Protein AF-A0A250IG43-F1 (afdb_monomer_lite)

Secondary structure (DSSP, 8-state):
-----TTTTSEEEE-HHHHHHTT---TTTSHHHHHTEEE-TTS-EEEESSSS---TT-HHHHHHHHHHHHH-TTTTT-S--

InterPro domains:
  IPR045997 Protein of unknown function DUF5953 [PF19378] (2-79)

Foldseek 3Di:
DPPPPPQPPQKDKFQQVRCVVQVPDDCVLCVVQVVQWDADPNRIIITGLDPDRQDPVDPVSVVSVVSVCVSRVPVPPNDDD

Organism: NCBI:txid1294270

Radius of gyration: 13.11 Å; chains: 1; bounding box: 30×37×27 Å

Structure (mmCIF, N/CA/C/O backbone):
data_AF-A0A250IG43-F1
#
_entry.id   AF-A0A250IG43-F1
#
loop_
_atom_site.group_PDB
_atom_site.id
_atom_site.type_symbol
_atom_site.label_atom_id
_atom_site.label_alt_id
_atom_site.label_comp_id
_atom_site.label_asym_id
_atom_site.label_entity_id
_atom_site.label_seq_id
_atom_site.pdbx_PDB_ins_code
_atom_site.Cartn_x
_atom_site.Cartn_y
_atom_site.Cartn_z
_atom_site.occupancy
_atom_site.B_iso_or_equiv
_atom_site.auth_seq_id
_atom_site.auth_comp_id
_atom_site.auth_asym_id
_atom_site.auth_atom_id
_atom_site.pdbx_PDB_model_num
ATOM 1 N N . MET A 1 1 ? 17.617 -17.276 11.293 1.00 39.72 1 MET A N 1
ATOM 2 C CA . MET A 1 1 ? 17.268 -15.848 11.478 1.00 39.72 1 MET A CA 1
ATOM 3 C C . MET A 1 1 ? 16.101 -15.549 10.558 1.00 39.72 1 MET A C 1
ATOM 5 O O . MET A 1 1 ? 16.097 -16.142 9.486 1.00 39.72 1 MET A O 1
ATOM 9 N N . PRO A 1 2 ? 15.106 -14.734 10.949 1.00 54.69 2 PRO A N 1
ATOM 10 C CA . PRO A 1 2 ? 14.048 -14.369 10.016 1.00 54.69 2 PRO A CA 1
ATOM 11 C C . PRO A 1 2 ? 14.698 -13.652 8.832 1.00 54.69 2 PRO A C 1
ATOM 13 O O . PRO A 1 2 ? 15.540 -12.775 9.028 1.00 54.69 2 PRO A O 1
ATOM 16 N N . GLU A 1 3 ? 14.374 -14.091 7.622 1.00 50.41 3 GLU A N 1
ATOM 17 C CA . GLU A 1 3 ? 14.860 -13.480 6.391 1.00 50.41 3 GLU A CA 1
ATOM 18 C C . GLU A 1 3 ? 14.356 -12.038 6.385 1.00 50.41 3 GLU A C 1
ATOM 20 O O . GLU A 1 3 ? 13.154 -11.792 6.293 1.00 50.41 3 GLU A O 1
ATOM 25 N N . ILE A 1 4 ? 15.258 -11.075 6.584 1.00 54.53 4 ILE A N 1
ATOM 26 C CA . ILE A 1 4 ? 14.905 -9.665 6.441 1.00 54.53 4 ILE A CA 1
ATOM 27 C C . ILE A 1 4 ? 14.531 -9.510 4.968 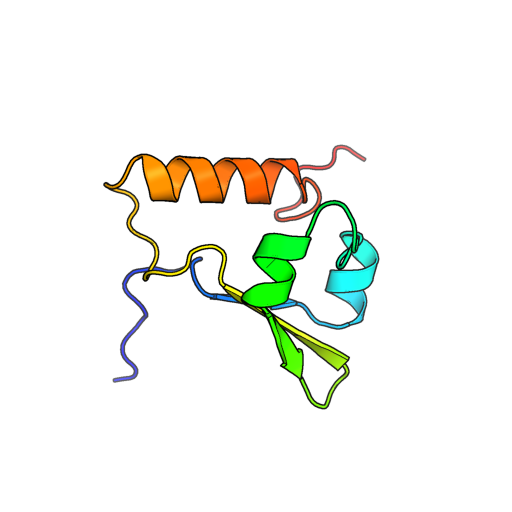1.00 54.53 4 ILE A C 1
ATOM 29 O O . ILE A 1 4 ? 15.384 -9.785 4.120 1.00 54.53 4 ILE A O 1
ATOM 33 N N . PRO A 1 5 ? 13.288 -9.125 4.628 1.00 55.03 5 PRO A N 1
ATOM 34 C CA . PRO A 1 5 ? 12.900 -9.027 3.235 1.00 55.03 5 PRO A CA 1
ATOM 35 C C . PRO A 1 5 ? 13.855 -8.059 2.543 1.00 55.03 5 PRO A C 1
ATOM 37 O O . PRO A 1 5 ? 13.887 -6.877 2.878 1.00 55.03 5 PRO A O 1
ATOM 40 N N . HIS A 1 6 ? 14.615 -8.537 1.556 1.00 55.16 6 HIS A N 1
ATOM 41 C CA . HIS A 1 6 ? 15.552 -7.715 0.776 1.00 55.16 6 HIS A CA 1
ATOM 42 C C . HIS A 1 6 ? 14.860 -6.577 -0.009 1.00 55.16 6 HIS A C 1
ATOM 44 O O . HIS A 1 6 ? 15.511 -5.821 -0.719 1.00 55.16 6 HIS A O 1
ATOM 50 N N . ARG A 1 7 ? 13.530 -6.467 0.104 1.00 58.66 7 ARG A N 1
ATOM 51 C CA . ARG A 1 7 ? 12.631 -5.581 -0.640 1.00 58.66 7 ARG A CA 1
ATOM 52 C C . ARG A 1 7 ? 11.631 -4.904 0.302 1.00 58.66 7 ARG A C 1
ATOM 54 O O . ARG A 1 7 ? 10.415 -4.968 0.101 1.00 58.66 7 ARG A O 1
ATOM 61 N N . LEU A 1 8 ? 12.151 -4.324 1.387 1.00 55.12 8 LEU A N 1
ATOM 62 C CA . LEU A 1 8 ? 11.386 -3.485 2.315 1.00 55.12 8 LEU A CA 1
ATOM 63 C C . LEU A 1 8 ? 10.565 -2.457 1.512 1.00 55.12 8 LEU A C 1
ATOM 65 O O . LEU A 1 8 ? 11.116 -1.738 0.685 1.00 55.12 8 LEU A O 1
ATOM 69 N N . GLY A 1 9 ? 9.245 -2.427 1.724 1.00 65.00 9 GLY A N 1
ATOM 70 C CA . GLY A 1 9 ? 8.317 -1.510 1.044 1.00 65.00 9 GLY A CA 1
ATOM 71 C C . GLY A 1 9 ? 7.356 -2.154 0.037 1.00 65.00 9 GLY A C 1
ATOM 72 O O . GLY A 1 9 ? 6.372 -1.516 -0.326 1.00 65.00 9 GLY A O 1
ATOM 73 N N . TRP A 1 10 ? 7.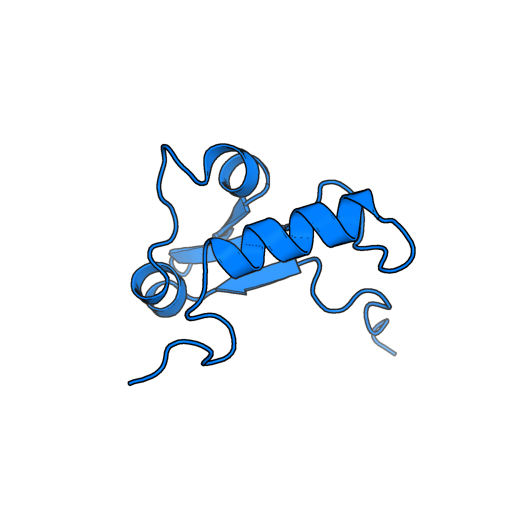573 -3.411 -0.377 1.00 78.88 10 TRP A N 1
ATOM 74 C CA . TRP A 1 10 ? 6.649 -4.118 -1.283 1.00 78.88 10 TRP A CA 1
ATOM 75 C C . TRP A 1 10 ? 5.274 -4.381 -0.649 1.00 78.88 10 TRP A C 1
ATOM 77 O O . TRP A 1 10 ? 4.235 -4.091 -1.247 1.00 78.88 10 TRP A O 1
ATOM 87 N N . LEU A 1 11 ? 5.290 -4.926 0.570 1.00 84.19 11 LEU A N 1
ATOM 88 C CA . LEU A 1 11 ? 4.104 -5.248 1.350 1.00 84.19 11 LEU A CA 1
ATOM 89 C C . LEU A 1 11 ? 3.931 -4.209 2.452 1.00 84.19 11 LEU A C 1
ATOM 91 O O . LEU A 1 11 ? 4.816 -4.032 3.290 1.00 84.19 11 LEU A O 1
ATOM 95 N N . ASN A 1 12 ? 2.779 -3.553 2.465 1.00 85.12 12 ASN A N 1
ATOM 96 C CA . ASN A 1 12 ? 2.437 -2.541 3.450 1.00 85.12 12 ASN A CA 1
ATOM 97 C C . ASN A 1 12 ? 1.314 -3.056 4.339 1.00 85.12 12 ASN A C 1
ATOM 99 O O . ASN A 1 12 ? 0.353 -3.655 3.859 1.00 85.12 12 ASN A O 1
ATOM 103 N N . TYR A 1 13 ? 1.442 -2.815 5.640 1.00 87.81 13 TYR A N 1
ATOM 104 C CA . TYR A 1 13 ? 0.351 -3.008 6.579 1.00 87.81 13 TYR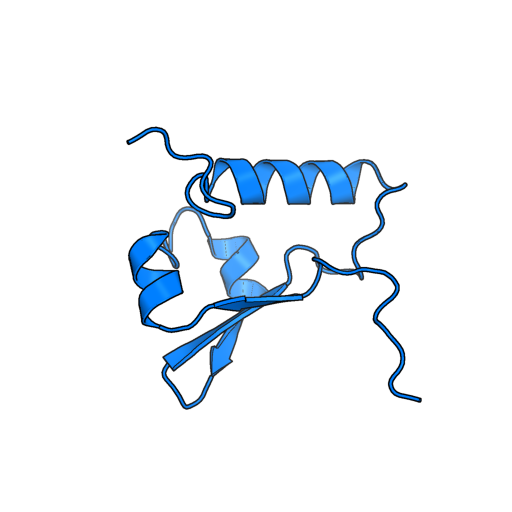 A CA 1
ATOM 105 C C . TYR A 1 13 ? -0.163 -1.648 7.037 1.00 87.81 13 TYR A C 1
ATOM 107 O O . TYR A 1 13 ? 0.592 -0.853 7.599 1.00 87.81 13 TYR A O 1
ATOM 115 N N . TRP A 1 14 ? -1.453 -1.410 6.830 1.00 89.00 14 TRP A N 1
ATOM 116 C CA . TRP A 1 14 ? -2.152 -0.227 7.313 1.00 89.00 14 TRP A CA 1
ATOM 117 C C . TRP A 1 14 ? -3.236 -0.665 8.290 1.00 89.00 14 TRP A C 1
ATOM 119 O O . TRP A 1 14 ? -4.072 -1.512 7.976 1.00 89.00 14 TRP A O 1
ATOM 129 N N . SER A 1 15 ? -3.230 -0.110 9.502 1.00 90.38 15 SER A N 1
ATOM 130 C CA . SER A 1 15 ? -4.349 -0.300 10.428 1.00 90.38 15 SER A CA 1
ATOM 131 C C . SER A 1 15 ? -5.627 0.319 9.848 1.00 90.38 15 SER A C 1
ATOM 133 O O . SER A 1 15 ? -5.560 1.129 8.925 1.00 90.38 15 SER A O 1
ATOM 135 N N . ALA A 1 16 ? -6.793 -0.027 10.401 1.00 91.88 16 ALA A N 1
ATOM 136 C CA . ALA A 1 16 ? -8.057 0.582 9.980 1.00 91.88 16 ALA A CA 1
ATOM 137 C C . ALA A 1 16 ? -7.998 2.122 10.049 1.00 91.88 16 ALA A C 1
ATOM 139 O O . ALA A 1 16 ? -8.347 2.789 9.084 1.00 91.88 16 ALA A O 1
ATOM 140 N N . ALA A 1 17 ? -7.452 2.665 11.143 1.00 89.88 17 ALA A N 1
ATOM 141 C CA . ALA A 1 17 ? -7.302 4.106 11.334 1.00 89.88 17 ALA A CA 1
ATOM 142 C C . ALA A 1 17 ? -6.306 4.739 10.348 1.00 89.88 17 ALA A C 1
ATOM 144 O O . ALA A 1 17 ? -6.536 5.838 9.861 1.00 89.88 17 ALA A O 1
ATOM 145 N N . ALA A 1 18 ? -5.205 4.048 10.030 1.00 88.06 18 ALA A N 1
ATOM 146 C CA . ALA A 1 18 ? -4.239 4.546 9.054 1.00 88.06 18 ALA A CA 1
ATOM 147 C C . ALA A 1 18 ? -4.826 4.559 7.638 1.00 88.06 18 ALA A C 1
ATOM 149 O O . ALA A 1 18 ? -4.617 5.521 6.910 1.00 88.06 18 ALA A O 1
ATOM 150 N N . ALA A 1 19 ? -5.571 3.514 7.265 1.00 90.19 19 ALA A N 1
ATOM 151 C CA . ALA A 1 19 ? -6.249 3.436 5.976 1.00 90.19 19 ALA A CA 1
ATOM 152 C C . ALA A 1 19 ? -7.313 4.534 5.832 1.00 90.19 19 ALA A C 1
ATOM 154 O O . ALA A 1 19 ? -7.378 5.180 4.793 1.00 90.19 19 ALA A O 1
ATOM 155 N N . GLU A 1 20 ? -8.082 4.800 6.890 1.00 89.62 20 GLU A N 1
ATOM 156 C CA . GLU A 1 20 ? -9.035 5.913 6.927 1.00 89.62 20 GLU A CA 1
ATOM 157 C C . GLU A 1 20 ? -8.335 7.270 6.778 1.00 89.62 20 GLU A C 1
ATOM 159 O O . GLU A 1 20 ? -8.747 8.069 5.941 1.00 89.62 20 GLU A O 1
ATOM 164 N N . ALA A 1 21 ? -7.244 7.496 7.519 1.00 88.00 21 ALA A N 1
ATOM 165 C CA . ALA A 1 21 ? -6.488 8.745 7.463 1.00 88.00 21 ALA A CA 1
ATOM 166 C C . ALA A 1 21 ? -5.956 9.041 6.054 1.00 88.00 21 ALA A C 1
ATOM 168 O O . ALA A 1 21 ? -6.166 10.135 5.556 1.00 88.00 21 ALA A O 1
ATOM 169 N N . ILE A 1 22 ? -5.356 8.051 5.379 1.00 85.81 22 ILE A N 1
ATOM 170 C CA . ILE A 1 22 ? -4.817 8.220 4.015 1.00 85.81 22 ILE A CA 1
ATOM 171 C C . ILE A 1 22 ? -5.890 8.125 2.910 1.00 85.81 22 ILE A C 1
ATOM 173 O O . ILE A 1 22 ? -5.563 8.148 1.717 1.00 85.81 22 ILE A O 1
ATOM 177 N N . GLY A 1 23 ? -7.164 7.951 3.280 1.00 88.12 23 GLY A N 1
ATOM 178 C CA . GLY A 1 23 ? -8.285 7.833 2.348 1.00 88.12 23 GLY A CA 1
ATOM 179 C C . GLY A 1 23 ? -8.245 6.574 1.475 1.00 88.12 23 GLY A C 1
ATOM 180 O O . GLY A 1 23 ? -8.529 6.658 0.278 1.00 88.12 23 GLY A O 1
ATOM 181 N N . PHE A 1 24 ? -7.864 5.427 2.045 1.00 90.00 24 PHE A N 1
ATOM 182 C CA . PHE A 1 24 ? -7.859 4.116 1.393 1.00 90.00 24 PHE A CA 1
ATOM 183 C C . PHE A 1 24 ? -8.937 3.183 1.986 1.00 90.00 24 PHE A C 1
ATOM 185 O O . PHE A 1 24 ? -9.004 3.021 3.208 1.00 90.00 24 PHE A O 1
ATOM 192 N N . PRO A 1 25 ? -9.720 2.467 1.158 1.00 90.56 25 PRO A N 1
ATOM 193 C CA . PRO A 1 25 ? -9.679 2.467 -0.305 1.00 90.56 25 PRO A CA 1
ATOM 194 C C . PRO A 1 25 ? -10.664 3.449 -0.963 1.00 90.56 25 PRO A C 1
ATOM 196 O O . PRO A 1 25 ? -11.821 3.550 -0.557 1.00 90.56 25 PRO A O 1
ATOM 199 N N . ASP A 1 26 ? -10.232 4.083 -2.052 1.00 89.00 26 ASP A N 1
ATOM 200 C CA . ASP A 1 26 ? -11.084 4.746 -3.045 1.00 89.00 26 ASP A CA 1
ATOM 201 C C . ASP A 1 26 ? -11.380 3.755 -4.195 1.00 89.00 26 ASP A C 1
ATOM 203 O O . ASP A 1 26 ? -10.463 3.393 -4.937 1.00 89.00 26 ASP A O 1
ATOM 207 N N . PRO A 1 27 ? -12.636 3.304 -4.388 1.00 84.56 27 PRO A N 1
ATOM 208 C CA . PRO A 1 27 ? -12.975 2.295 -5.395 1.00 84.56 27 PRO A CA 1
ATOM 209 C C . PRO A 1 27 ? -12.654 2.690 -6.842 1.00 84.56 27 PRO A C 1
ATOM 211 O O . PRO A 1 27 ? -12.476 1.811 -7.683 1.00 84.56 27 PRO A O 1
ATOM 214 N N . VAL A 1 28 ? -12.607 3.991 -7.147 1.00 85.69 28 VAL A N 1
ATOM 215 C CA . VAL A 1 28 ? -12.348 4.497 -8.503 1.00 85.69 28 VAL A CA 1
ATOM 216 C C . VAL A 1 28 ? -10.849 4.613 -8.754 1.00 85.69 28 VAL A C 1
ATOM 218 O O . VAL A 1 28 ? -10.385 4.338 -9.859 1.00 85.69 28 VAL A O 1
ATOM 221 N N . ARG A 1 29 ? -10.084 5.024 -7.738 1.00 84.38 29 ARG A N 1
ATOM 222 C CA . ARG A 1 29 ? -8.653 5.346 -7.880 1.00 84.38 29 ARG A CA 1
ATOM 223 C C . ARG A 1 29 ? -7.725 4.207 -7.476 1.00 84.38 29 ARG A C 1
ATOM 225 O O . ARG A 1 29 ? -6.608 4.138 -7.980 1.00 84.38 29 ARG A O 1
ATOM 232 N N . ASP A 1 30 ? -8.194 3.314 -6.611 1.00 88.94 30 ASP A N 1
ATOM 233 C CA . ASP A 1 30 ? -7.372 2.284 -5.982 1.00 88.94 30 ASP A CA 1
ATOM 234 C C . ASP A 1 30 ? -7.746 0.871 -6.457 1.00 88.94 30 ASP A C 1
ATOM 236 O O . ASP A 1 30 ? -7.344 -0.099 -5.825 1.00 88.94 30 ASP A O 1
ATOM 240 N N . ALA A 1 31 ? -8.492 0.721 -7.560 1.00 88.19 31 ALA A N 1
ATOM 241 C CA . ALA A 1 31 ? -8.967 -0.576 -8.062 1.00 88.19 31 ALA A CA 1
ATOM 242 C C . ALA A 1 31 ? -7.833 -1.605 -8.248 1.00 88.19 31 ALA A C 1
ATOM 244 O O . ALA A 1 31 ? -7.945 -2.743 -7.788 1.00 88.19 31 ALA A O 1
ATOM 245 N N . ASP A 1 32 ? -6.711 -1.188 -8.840 1.00 85.62 32 ASP A N 1
ATOM 246 C CA . ASP A 1 32 ? -5.541 -2.052 -9.027 1.00 85.62 32 ASP A CA 1
ATOM 247 C C . ASP A 1 32 ? -4.876 -2.425 -7.693 1.00 85.62 32 ASP A C 1
ATOM 249 O O . ASP A 1 32 ? -4.456 -3.564 -7.491 1.00 85.62 32 ASP A O 1
ATOM 253 N N . LEU A 1 33 ? -4.789 -1.479 -6.752 1.00 87.31 33 LEU A N 1
ATOM 254 C CA . LEU A 1 33 ? -4.250 -1.737 -5.412 1.00 87.31 33 LEU A CA 1
ATOM 255 C C . LEU A 1 33 ? -5.179 -2.652 -4.609 1.00 87.31 33 LEU A C 1
ATOM 257 O O . LEU A 1 33 ? -4.703 -3.562 -3.935 1.00 87.31 33 LEU A O 1
ATOM 261 N N . LEU A 1 34 ? -6.493 -2.450 -4.707 1.00 89.56 34 LEU A N 1
ATOM 262 C CA . LEU A 1 34 ? -7.531 -3.259 -4.076 1.00 89.56 34 LEU A CA 1
ATOM 263 C C . LEU A 1 34 ? -7.488 -4.709 -4.552 1.00 89.56 34 LEU A C 1
ATOM 265 O O . LEU A 1 34 ? -7.570 -5.608 -3.718 1.00 89.56 34 LEU A O 1
ATOM 269 N N . ALA A 1 35 ? -7.299 -4.939 -5.855 1.00 89.88 35 ALA A N 1
ATOM 270 C CA . ALA A 1 35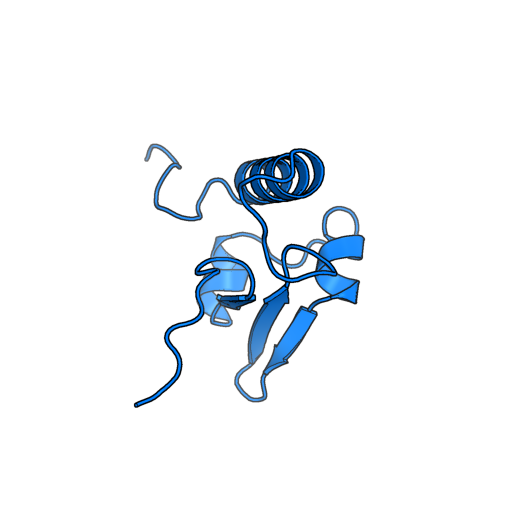 ? -7.146 -6.281 -6.418 1.00 89.88 35 ALA A CA 1
ATOM 271 C C . ALA A 1 35 ? -5.973 -7.054 -5.787 1.00 89.88 35 ALA A C 1
ATOM 273 O O . ALA A 1 35 ? -6.026 -8.278 -5.665 1.00 89.88 35 ALA A O 1
ATOM 274 N N . ARG A 1 36 ? -4.942 -6.334 -5.329 1.00 89.00 36 ARG A N 1
ATOM 275 C CA . ARG A 1 36 ? -3.757 -6.882 -4.654 1.00 89.00 36 ARG A CA 1
ATOM 276 C C . ARG A 1 36 ? -3.768 -6.711 -3.130 1.00 89.00 36 ARG A C 1
ATOM 278 O O . ARG A 1 36 ? -2.759 -6.970 -2.468 1.00 89.00 36 ARG A O 1
ATOM 285 N N . SER A 1 37 ? -4.881 -6.258 -2.559 1.00 91.19 37 SER A N 1
ATOM 286 C CA . SER A 1 37 ? -5.006 -5.983 -1.129 1.00 91.19 37 SER A CA 1
ATOM 287 C C . SER A 1 37 ? -5.880 -7.008 -0.428 1.00 91.19 37 SER A C 1
ATOM 289 O O . SER A 1 37 ? -6.858 -7.520 -0.968 1.00 91.19 37 SER A O 1
ATOM 291 N N . ARG A 1 38 ? -5.561 -7.274 0.836 1.00 92.06 38 ARG A N 1
ATOM 292 C CA . ARG A 1 38 ? -6.348 -8.150 1.699 1.00 92.06 38 ARG A CA 1
ATOM 293 C C . ARG A 1 38 ? -6.718 -7.431 2.986 1.00 92.06 38 ARG A C 1
ATOM 295 O O . ARG A 1 38 ? -5.855 -6.891 3.675 1.00 92.06 38 ARG A O 1
ATOM 302 N N . ARG A 1 39 ? -7.994 -7.517 3.360 1.00 93.00 39 ARG A N 1
ATOM 303 C CA . ARG A 1 39 ? -8.474 -7.053 4.663 1.00 93.00 39 ARG A CA 1
ATOM 304 C C . ARG A 1 39 ? -8.085 -8.041 5.767 1.00 93.00 39 ARG A C 1
ATOM 306 O O . ARG A 1 39 ? -8.197 -9.259 5.600 1.00 93.00 39 ARG A O 1
ATOM 313 N N . THR A 1 40 ? -7.612 -7.528 6.895 1.00 92.19 40 THR A N 1
ATOM 314 C CA . THR A 1 40 ? -7.311 -8.326 8.089 1.00 92.19 40 THR A CA 1
ATOM 315 C C . THR A 1 40 ? -8.556 -8.499 8.958 1.00 92.19 40 THR A C 1
ATOM 317 O O . THR A 1 40 ? -9.528 -7.753 8.838 1.00 92.19 40 THR A O 1
ATOM 320 N N . ALA A 1 41 ? -8.529 -9.469 9.878 1.00 91.06 41 ALA A N 1
ATOM 321 C CA . ALA A 1 41 ? -9.625 -9.692 10.827 1.00 91.06 41 ALA A CA 1
ATOM 322 C C . ALA A 1 41 ? -9.881 -8.478 11.743 1.00 91.06 41 ALA A C 1
ATOM 324 O O . ALA A 1 41 ? -11.003 -8.256 12.180 1.00 91.06 41 ALA A O 1
ATOM 325 N N . THR A 1 42 ? -8.850 -7.668 11.992 1.00 90.31 42 THR A N 1
ATOM 326 C CA . THR A 1 42 ? -8.920 -6.428 12.778 1.00 90.31 42 THR A CA 1
ATOM 327 C C . THR A 1 42 ? -9.350 -5.211 11.952 1.00 90.31 42 THR A C 1
ATOM 329 O O . THR A 1 42 ? -9.330 -4.091 12.454 1.00 90.31 42 THR A O 1
ATOM 332 N N . GLY A 1 43 ? -9.727 -5.405 10.683 1.00 89.38 43 GLY A N 1
ATOM 333 C CA . GLY A 1 43 ? -10.196 -4.341 9.796 1.00 89.38 43 GLY A CA 1
ATOM 334 C C . GLY A 1 43 ? -9.094 -3.512 9.133 1.00 89.38 43 GLY A C 1
ATOM 335 O O . GLY A 1 43 ? -9.422 -2.575 8.411 1.00 89.38 43 GLY A O 1
ATOM 336 N N . GLY A 1 44 ? -7.821 -3.855 9.347 1.00 92.62 44 GLY A N 1
ATOM 337 C CA . GLY A 1 44 ? -6.690 -3.276 8.624 1.00 92.62 44 GLY A CA 1
ATOM 338 C C . GLY A 1 44 ? -6.516 -3.868 7.226 1.00 92.62 44 GLY A C 1
ATOM 339 O O . GLY A 1 44 ? -7.266 -4.749 6.798 1.00 92.62 44 GLY A O 1
ATOM 340 N N . TRP A 1 45 ? -5.487 -3.402 6.531 1.00 93.19 45 TRP A N 1
ATOM 341 C CA . TRP A 1 45 ? -5.169 -3.765 5.159 1.00 93.19 45 TRP A CA 1
ATOM 342 C C . TRP A 1 45 ? -3.730 -4.233 5.039 1.00 93.19 45 TRP A C 1
ATOM 344 O O . TRP A 1 45 ? -2.806 -3.615 5.563 1.00 93.19 45 TRP A O 1
ATOM 354 N N . VAL A 1 46 ? -3.555 -5.332 4.318 1.00 90.75 46 VAL A N 1
ATOM 355 C CA . VAL A 1 46 ? -2.271 -5.774 3.790 1.00 90.75 46 VAL A CA 1
ATOM 356 C C . VAL A 1 46 ? -2.289 -5.468 2.299 1.00 90.75 46 VAL A C 1
ATOM 358 O O . VAL A 1 46 ? -3.114 -6.029 1.580 1.00 90.75 46 VAL A O 1
ATOM 361 N N . VAL A 1 47 ? -1.416 -4.570 1.852 1.00 89.06 47 VAL A N 1
ATOM 362 C CA . VAL A 1 47 ? -1.413 -4.005 0.495 1.00 89.06 47 VAL A CA 1
ATOM 363 C C . VAL A 1 47 ? -0.098 -4.332 -0.196 1.00 89.06 47 VAL A C 1
A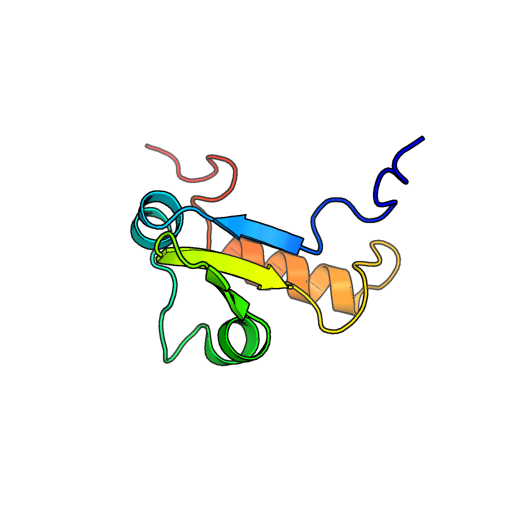TOM 365 O O . VAL A 1 47 ? 0.974 -4.030 0.334 1.00 89.06 47 VAL A O 1
ATOM 368 N N . GLN A 1 48 ? -0.173 -4.932 -1.383 1.00 88.12 48 GLN A N 1
ATOM 369 C CA . GLN A 1 48 ? 0.981 -5.115 -2.263 1.00 88.12 48 GLN A CA 1
ATOM 370 C C . GLN A 1 48 ? 1.022 -3.990 -3.299 1.00 88.12 48 GLN A C 1
ATOM 372 O O . GLN A 1 48 ? 0.073 -3.800 -4.064 1.00 88.12 48 GLN A O 1
ATOM 377 N N . LEU A 1 49 ? 2.130 -3.246 -3.335 1.00 83.25 49 LEU A N 1
ATOM 378 C CA . LEU A 1 49 ? 2.281 -2.129 -4.277 1.00 83.25 49 LEU A CA 1
ATOM 379 C C . LEU A 1 49 ? 2.458 -2.605 -5.726 1.00 83.25 49 LEU A C 1
ATOM 381 O O . LEU A 1 49 ? 2.007 -1.937 -6.652 1.00 83.25 49 LEU A O 1
ATOM 385 N N . THR A 1 50 ? 3.075 -3.772 -5.912 1.00 82.19 50 THR A N 1
ATOM 386 C CA . THR A 1 50 ? 3.391 -4.382 -7.213 1.00 82.19 50 THR A CA 1
ATOM 387 C C . THR A 1 50 ? 3.022 -5.867 -7.216 1.00 82.19 50 THR A C 1
ATOM 389 O O . THR A 1 50 ? 3.054 -6.506 -6.166 1.00 82.19 50 THR A O 1
ATOM 392 N N . ASP A 1 51 ? 2.709 -6.433 -8.387 1.00 79.81 51 ASP A N 1
ATOM 393 C CA . ASP A 1 51 ? 2.398 -7.869 -8.549 1.00 79.81 51 ASP A CA 1
ATOM 394 C C . ASP A 1 51 ? 3.613 -8.785 -8.307 1.00 79.81 51 ASP A C 1
ATOM 396 O O . ASP A 1 51 ? 3.471 -9.943 -7.919 1.00 79.81 51 ASP A O 1
ATOM 400 N N . ALA A 1 52 ? 4.822 -8.263 -8.519 1.00 82.94 52 ALA A N 1
ATOM 401 C CA . ALA A 1 52 ? 6.082 -8.937 -8.227 1.00 82.94 52 ALA A CA 1
ATOM 402 C C . ALA A 1 52 ? 6.785 -8.275 -7.032 1.00 82.94 52 ALA A C 1
ATOM 404 O O . ALA A 1 52 ? 6.541 -7.095 -6.766 1.00 82.94 52 ALA A O 1
ATOM 405 N N . PRO A 1 53 ? 7.689 -8.984 -6.328 1.00 81.88 53 PRO A N 1
ATOM 406 C CA . PRO A 1 53 ? 8.496 -8.382 -5.276 1.00 81.88 53 PRO A CA 1
ATOM 407 C C . PRO A 1 53 ? 9.195 -7.106 -5.764 1.00 81.88 53 PRO A C 1
ATOM 409 O O . PRO A 1 53 ? 9.831 -7.122 -6.818 1.00 81.88 53 PRO A O 1
ATOM 412 N N . LEU A 1 54 ? 9.076 -6.021 -4.988 1.00 79.94 54 LEU A N 1
ATOM 413 C CA . LEU A 1 54 ? 9.609 -4.701 -5.344 1.00 79.94 54 LEU A CA 1
ATOM 414 C C . LEU A 1 54 ? 11.082 -4.786 -5.763 1.00 79.94 54 LEU A C 1
ATOM 416 O O . LEU A 1 54 ? 11.922 -5.303 -5.034 1.00 79.94 54 LEU A O 1
ATOM 420 N N . ASP A 1 55 ? 11.391 -4.247 -6.932 1.00 81.88 55 ASP A N 1
ATOM 421 C CA . ASP A 1 55 ? 12.738 -4.240 -7.493 1.00 81.88 55 ASP A CA 1
ATOM 422 C C . ASP A 1 55 ? 13.077 -2.793 -7.824 1.00 81.88 55 ASP A C 1
ATOM 424 O O . ASP A 1 55 ? 12.445 -2.197 -8.692 1.00 81.88 55 ASP A O 1
ATOM 428 N N . LEU A 1 56 ? 14.007 -2.211 -7.071 1.00 79.62 56 LEU A N 1
ATOM 429 C CA . LEU A 1 56 ? 14.364 -0.801 -7.216 1.00 79.62 56 LEU A CA 1
ATOM 430 C C . LEU A 1 56 ? 15.219 -0.543 -8.461 1.00 79.62 56 LEU A C 1
ATOM 432 O O . LEU A 1 56 ? 15.310 0.606 -8.884 1.00 79.62 56 LEU A O 1
ATOM 436 N N . ASP A 1 57 ? 15.777 -1.587 -9.076 1.00 82.88 57 ASP A N 1
ATOM 437 C CA . ASP A 1 57 ? 16.505 -1.480 -10.342 1.00 82.88 57 ASP A CA 1
ATOM 438 C C . ASP A 1 57 ? 15.553 -1.547 -11.550 1.00 82.88 57 ASP A C 1
ATOM 440 O O . ASP A 1 57 ? 15.924 -1.212 -12.678 1.00 82.88 57 ASP A O 1
ATOM 444 N N . ASN A 1 58 ? 14.289 -1.929 -11.327 1.00 81.94 58 ASN A N 1
ATOM 445 C CA . ASN A 1 58 ? 13.265 -1.968 -12.359 1.00 81.94 58 ASN A CA 1
ATOM 446 C C . ASN A 1 58 ? 12.474 -0.650 -12.411 1.00 81.94 58 ASN A C 1
ATOM 448 O O . ASN A 1 58 ? 11.699 -0.315 -11.512 1.00 81.94 58 ASN A O 1
ATOM 452 N N . LEU A 1 59 ? 12.596 0.069 -13.529 1.00 86.12 59 LEU A N 1
ATOM 453 C CA . LEU A 1 59 ? 11.893 1.335 -13.758 1.00 86.12 59 LEU A CA 1
ATOM 454 C C . LEU A 1 59 ? 10.365 1.215 -13.645 1.00 86.12 59 LEU A C 1
ATOM 456 O O . LEU A 1 59 ? 9.728 2.148 -13.162 1.00 86.12 59 LEU A O 1
ATOM 460 N N . ALA A 1 60 ? 9.772 0.084 -14.036 1.00 85.62 60 ALA A N 1
ATOM 461 C CA . ALA A 1 60 ? 8.326 -0.125 -13.926 1.00 85.62 60 ALA A CA 1
ATOM 462 C C . ALA A 1 60 ? 7.876 -0.233 -12.461 1.00 85.62 60 ALA A C 1
ATOM 464 O O . ALA A 1 60 ? 6.825 0.284 -12.083 1.00 85.62 60 ALA A O 1
ATOM 465 N N . HIS A 1 61 ? 8.695 -0.863 -11.619 1.00 84.56 61 HIS A N 1
ATOM 466 C CA . HIS A 1 61 ? 8.436 -0.960 -10.185 1.00 84.56 61 HIS A CA 1
ATOM 467 C C . HIS A 1 61 ? 8.628 0.397 -9.495 1.00 84.56 61 HIS A C 1
ATOM 469 O O . HIS A 1 61 ? 7.832 0.759 -8.629 1.00 84.56 61 HIS A O 1
ATOM 475 N N . LEU A 1 62 ? 9.624 1.184 -9.916 1.00 83.69 62 LEU A N 1
ATOM 476 C CA . LEU A 1 62 ? 9.796 2.560 -9.443 1.00 83.69 62 LEU A CA 1
ATOM 477 C C . LEU A 1 62 ? 8.627 3.468 -9.845 1.00 83.69 62 LEU A C 1
ATOM 479 O O . LEU A 1 62 ? 8.205 4.296 -9.041 1.00 83.69 62 LEU A O 1
ATOM 483 N N . ASP A 1 63 ? 8.097 3.325 -11.061 1.00 85.06 63 ASP A N 1
ATOM 484 C CA . ASP A 1 63 ? 6.933 4.093 -11.515 1.00 85.06 63 ASP A CA 1
ATOM 485 C C . ASP A 1 63 ? 5.683 3.749 -10.694 1.00 85.06 63 ASP A C 1
ATOM 487 O O . ASP A 1 63 ? 5.012 4.643 -10.178 1.00 85.06 63 ASP A O 1
ATOM 491 N N . ALA A 1 64 ? 5.427 2.456 -10.468 1.00 83.94 64 ALA A N 1
ATOM 492 C CA . ALA A 1 64 ? 4.338 2.000 -9.605 1.00 83.94 64 ALA A CA 1
ATOM 493 C C . ALA A 1 64 ? 4.471 2.543 -8.171 1.00 83.94 64 ALA A C 1
ATOM 495 O O . ALA A 1 64 ? 3.493 3.011 -7.584 1.00 83.94 64 ALA A O 1
ATOM 496 N N . LEU A 1 65 ? 5.692 2.548 -7.626 1.00 81.94 65 LEU A N 1
ATOM 497 C CA . LEU A 1 65 ? 5.980 3.091 -6.300 1.00 81.94 65 LEU A CA 1
ATOM 498 C C . LEU A 1 65 ? 5.728 4.607 -6.230 1.00 81.94 65 LEU A C 1
ATOM 500 O O . LEU A 1 65 ? 5.129 5.085 -5.267 1.00 81.94 65 LEU A O 1
ATOM 504 N N . LYS A 1 66 ? 6.150 5.366 -7.248 1.00 83.44 66 LYS A N 1
ATOM 505 C CA . LYS A 1 66 ? 5.907 6.815 -7.329 1.00 83.44 66 LYS A CA 1
ATOM 506 C C . LYS A 1 66 ? 4.417 7.129 -7.378 1.00 83.44 66 LYS A C 1
ATOM 508 O O . LYS A 1 66 ? 3.957 7.907 -6.550 1.00 83.44 66 LYS A O 1
ATOM 513 N N . ARG A 1 67 ? 3.661 6.460 -8.254 1.00 83.94 67 ARG A N 1
ATOM 514 C CA . ARG A 1 67 ? 2.199 6.628 -8.354 1.00 83.94 67 ARG A CA 1
ATOM 515 C C . ARG A 1 67 ? 1.496 6.321 -7.034 1.00 83.94 67 ARG A C 1
ATOM 517 O O . ARG A 1 67 ? 0.581 7.041 -6.642 1.00 83.94 67 ARG A O 1
ATOM 524 N N . ALA A 1 68 ? 1.940 5.281 -6.324 1.00 81.81 68 ALA A N 1
ATOM 525 C CA . ALA A 1 68 ? 1.407 4.959 -5.005 1.00 81.81 68 ALA A CA 1
ATOM 526 C C . ALA A 1 68 ? 1.684 6.084 -3.990 1.00 81.81 68 ALA A C 1
ATOM 528 O O . ALA A 1 68 ? 0.775 6.500 -3.277 1.00 81.81 68 ALA A O 1
ATOM 529 N N . TYR A 1 69 ? 2.902 6.633 -3.944 1.00 78.69 69 TYR A N 1
ATOM 530 C CA . TYR A 1 69 ? 3.209 7.750 -3.041 1.00 78.69 69 TYR A CA 1
ATOM 531 C C . TYR A 1 69 ? 2.536 9.071 -3.435 1.00 78.69 69 TYR A C 1
ATOM 533 O O . TYR A 1 69 ? 2.195 9.850 -2.551 1.00 78.69 69 TYR A O 1
ATOM 541 N N . GLU A 1 70 ? 2.308 9.324 -4.723 1.00 82.94 70 GLU A N 1
ATOM 542 C CA . GLU A 1 70 ? 1.510 10.466 -5.192 1.00 82.94 70 GLU A CA 1
ATOM 543 C C . GLU A 1 70 ? 0.043 10.339 -4.770 1.00 82.94 70 GLU A C 1
ATOM 545 O O . GLU A 1 70 ? -0.597 11.332 -4.424 1.00 82.94 70 GLU A O 1
ATOM 550 N N . ARG A 1 71 ? -0.494 9.113 -4.762 1.00 84.00 71 ARG A N 1
ATOM 551 C CA . ARG A 1 71 ? -1.857 8.827 -4.302 1.00 84.00 71 ARG A CA 1
ATOM 552 C C . ARG A 1 71 ? -2.014 8.980 -2.788 1.00 84.00 71 ARG A C 1
ATOM 554 O O . ARG A 1 71 ? -3.091 9.383 -2.341 1.00 84.00 71 ARG A O 1
ATOM 561 N N . PHE A 1 72 ? -0.969 8.675 -2.023 1.00 82.44 72 PHE A N 1
ATOM 562 C CA . PHE A 1 72 ? -0.971 8.730 -0.561 1.00 82.44 72 PHE A CA 1
ATOM 563 C C . PHE A 1 72 ? 0.121 9.679 -0.037 1.00 82.44 72 PHE A C 1
ATOM 565 O O . PHE A 1 72 ? 1.098 9.225 0.568 1.00 82.44 72 PHE A O 1
ATOM 572 N N . PRO A 1 73 ? -0.025 11.002 -0.239 1.00 76.44 73 PRO A N 1
ATOM 573 C CA . PRO A 1 73 ? 0.981 11.983 0.179 1.00 76.44 73 PRO A CA 1
ATOM 574 C C . PRO A 1 73 ? 1.194 12.008 1.701 1.00 76.44 73 PRO A C 1
ATOM 576 O O . PRO A 1 73 ? 2.277 12.342 2.178 1.00 76.44 73 PRO A O 1
ATOM 579 N N . GLU A 1 74 ? 0.193 11.584 2.473 1.00 75.94 74 GLU A N 1
ATOM 580 C CA . GLU A 1 74 ? 0.272 11.468 3.931 1.00 75.94 74 GLU A CA 1
ATOM 581 C C . GLU A 1 74 ? 1.215 10.347 4.397 1.00 75.94 74 GLU A C 1
ATOM 583 O O . GLU A 1 74 ? 1.733 10.393 5.518 1.00 75.94 74 GLU A O 1
ATOM 588 N N . ILE A 1 75 ? 1.520 9.365 3.537 1.00 74.75 75 ILE A N 1
ATOM 589 C CA . ILE A 1 75 ? 2.488 8.315 3.863 1.00 74.75 75 ILE A CA 1
ATOM 590 C C . ILE A 1 75 ? 3.890 8.928 3.964 1.00 74.75 75 ILE A C 1
ATOM 592 O O . ILE A 1 75 ? 4.462 9.428 2.994 1.00 74.75 75 ILE A O 1
ATOM 596 N N . GLY A 1 76 ? 4.471 8.831 5.161 1.00 66.50 76 GLY A N 1
ATOM 597 C CA . GLY A 1 76 ? 5.793 9.374 5.469 1.00 66.50 76 GLY A CA 1
ATOM 598 C C . GLY A 1 76 ? 5.791 10.847 5.883 1.00 66.50 76 GLY A C 1
ATOM 599 O O . GLY A 1 76 ? 6.862 11.446 5.907 1.00 66.50 76 GLY A O 1
ATOM 600 N N . GLY A 1 77 ? 4.626 11.430 6.201 1.00 59.97 77 GLY A N 1
ATOM 601 C CA . GLY A 1 77 ? 4.527 12.793 6.740 1.00 59.97 77 GLY A CA 1
ATOM 602 C C . GLY A 1 77 ? 4.885 13.890 5.734 1.00 59.97 77 GLY A C 1
ATOM 603 O O . GLY A 1 77 ? 5.385 14.938 6.128 1.00 59.97 77 GLY A O 1
ATOM 604 N N . ARG A 1 78 ? 4.677 13.642 4.433 1.00 57.09 78 ARG A N 1
ATOM 605 C CA . ARG A 1 78 ? 4.982 14.610 3.361 1.00 57.09 78 ARG A CA 1
ATOM 606 C C . ARG A 1 78 ? 3.870 15.635 3.136 1.00 57.09 78 ARG A C 1
ATOM 608 O O . ARG A 1 78 ? 4.052 16.559 2.348 1.00 57.09 78 ARG A O 1
ATOM 615 N N . SER A 1 79 ? 2.748 15.496 3.833 1.00 52.62 79 SER A N 1
ATOM 616 C CA . SER A 1 79 ? 1.739 16.545 3.931 1.00 52.62 79 SER A CA 1
ATOM 617 C C . SER A 1 79 ? 2.275 17.661 4.823 1.00 52.62 79 SER A C 1
ATOM 619 O O . SER A 1 79 ? 2.576 17.441 5.995 1.00 52.62 79 SER A O 1
ATOM 621 N N . ILE A 1 80 ? 2.443 18.849 4.245 1.00 51.00 80 ILE A N 1
ATOM 622 C CA . ILE A 1 80 ? 2.757 20.065 4.999 1.00 51.00 80 ILE A CA 1
ATOM 623 C C . ILE A 1 80 ? 1.515 20.392 5.859 1.00 51.00 80 ILE A C 1
ATOM 625 O O . ILE A 1 80 ? 0.412 20.263 5.322 1.00 51.00 80 ILE A O 1
ATOM 629 N N . PRO A 1 81 ? 1.667 20.748 7.153 1.00 59.31 81 PRO A N 1
ATOM 630 C CA . PRO A 1 81 ? 0.546 21.095 8.032 1.00 59.31 81 PRO A CA 1
ATOM 631 C C . PRO A 1 81 ? 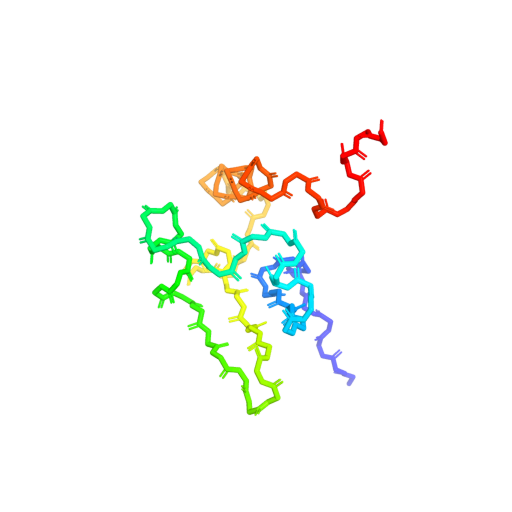-0.333 22.232 7.504 1.00 59.31 81 PRO A C 1
ATOM 633 O O . PRO A 1 81 ? 0.217 23.140 6.835 1.00 59.31 81 PRO A O 1
#

pLDDT: mean 80.36, std 12.71, range [39.72, 93.19]

Sequence (81 aa):
MPEIPHRLGWLNYWSAAAAEAIGFPDPVRDADLLARSRRTATGGWVVQLTDAPLDLDNLAHLDALKRAYERFPEIGGRSIP